Protein AF-A0A920BMA0-F1 (afdb_monomer_lite)

Structure (mmCIF, N/CA/C/O backbone):
data_AF-A0A920BMA0-F1
#
_entry.id   AF-A0A920BMA0-F1
#
loop_
_atom_site.group_PDB
_atom_site.id
_atom_site.type_symbol
_atom_site.label_atom_id
_atom_site.label_alt_id
_atom_site.label_comp_id
_atom_site.label_asym_id
_atom_site.label_entity_id
_atom_site.label_seq_id
_atom_site.pdbx_PDB_ins_code
_atom_site.Cartn_x
_atom_site.Cartn_y
_atom_site.Cartn_z
_atom_site.occupancy
_atom_site.B_iso_or_equiv
_atom_site.auth_seq_id
_atom_site.auth_comp_id
_atom_site.auth_asym_id
_atom_site.auth_atom_id
_atom_site.pdbx_PDB_model_num
ATOM 1 N N . MET A 1 1 ? -21.284 -5.369 -3.364 1.00 68.12 1 MET A N 1
ATOM 2 C CA . MET A 1 1 ? -20.323 -4.448 -2.705 1.00 68.12 1 MET A CA 1
ATOM 3 C C . MET A 1 1 ? -19.713 -5.109 -1.470 1.00 68.12 1 MET A C 1
ATOM 5 O O . MET A 1 1 ? -20.454 -5.507 -0.581 1.00 68.12 1 MET A O 1
ATOM 9 N N . ARG A 1 2 ? -18.383 -5.295 -1.413 1.00 89.94 2 ARG A N 1
ATOM 10 C CA . ARG A 1 2 ? -17.716 -5.953 -0.265 1.00 89.94 2 ARG A CA 1
ATOM 11 C C . ARG A 1 2 ? -17.374 -4.966 0.863 1.00 89.94 2 ARG A C 1
ATOM 13 O O . ARG A 1 2 ? -17.625 -5.301 2.010 1.00 89.94 2 ARG A O 1
ATOM 20 N N . ALA A 1 3 ? -16.935 -3.748 0.532 1.00 92.75 3 ALA A N 1
ATOM 21 C CA . ALA A 1 3 ? -16.551 -2.713 1.502 1.00 92.75 3 ALA A CA 1
ATOM 22 C C . ALA A 1 3 ? -17.618 -2.448 2.571 1.00 92.75 3 ALA A C 1
ATOM 24 O O . ALA A 1 3 ? -17.332 -2.556 3.754 1.00 92.75 3 ALA A O 1
ATOM 25 N N . ILE A 1 4 ? -18.860 -2.200 2.148 1.00 94.56 4 ILE A N 1
ATOM 26 C CA . ILE A 1 4 ? -19.984 -1.851 3.035 1.00 94.56 4 ILE A CA 1
ATOM 27 C C . ILE A 1 4 ? -20.238 -2.921 4.110 1.00 94.56 4 ILE A C 1
ATOM 29 O O . ILE A 1 4 ? -20.656 -2.598 5.213 1.00 94.56 4 ILE A O 1
ATOM 33 N N . ARG A 1 5 ? -19.941 -4.194 3.824 1.00 95.94 5 ARG A N 1
ATOM 34 C CA . ARG A 1 5 ? -20.103 -5.293 4.790 1.00 95.94 5 ARG A CA 1
ATOM 35 C C . ARG A 1 5 ? -18.895 -5.468 5.708 1.00 95.94 5 ARG A C 1
ATOM 37 O O . ARG A 1 5 ? -19.021 -6.056 6.771 1.00 95.94 5 ARG A O 1
ATOM 44 N N . THR A 1 6 ? -17.720 -5.020 5.275 1.00 95.38 6 THR A N 1
ATOM 45 C CA . THR A 1 6 ? -16.446 -5.292 5.951 1.00 95.38 6 THR A CA 1
ATOM 46 C C . THR A 1 6 ? -15.967 -4.108 6.789 1.00 95.38 6 THR A C 1
ATOM 48 O O . THR A 1 6 ? -15.367 -4.326 7.835 1.00 95.38 6 THR A O 1
ATOM 51 N N . ILE A 1 7 ? -16.266 -2.870 6.378 1.00 94.75 7 ILE A N 1
ATOM 52 C CA . ILE A 1 7 ? -15.896 -1.656 7.120 1.00 94.75 7 ILE A CA 1
ATOM 53 C C . ILE A 1 7 ? -16.434 -1.683 8.563 1.00 94.75 7 ILE A C 1
ATOM 55 O O . ILE A 1 7 ? -15.633 -1.470 9.469 1.00 94.75 7 ILE A O 1
ATOM 59 N N . PRO A 1 8 ? -17.716 -2.008 8.833 1.00 95.25 8 PRO A N 1
ATOM 60 C CA . PRO A 1 8 ? -18.210 -2.031 10.212 1.00 95.25 8 PRO A CA 1
ATOM 61 C C . PRO A 1 8 ? -17.438 -3.014 11.104 1.00 95.25 8 PRO A C 1
ATOM 63 O O . PRO A 1 8 ? -17.084 -2.682 12.231 1.00 95.25 8 PRO A O 1
ATOM 66 N N . VAL A 1 9 ? -17.110 -4.193 10.566 1.00 95.12 9 VAL A N 1
ATOM 67 C CA . VAL A 1 9 ? -16.384 -5.247 11.290 1.00 95.12 9 VAL A CA 1
ATOM 68 C C . VAL A 1 9 ? -14.945 -4.828 11.584 1.00 95.12 9 VAL A C 1
ATOM 70 O O . VAL A 1 9 ? -14.468 -5.015 12.700 1.00 95.12 9 VAL A O 1
ATOM 73 N N . ILE A 1 10 ? -14.241 -4.242 10.608 1.00 92.25 10 ILE A N 1
ATOM 74 C CA . ILE A 1 10 ? -12.837 -3.864 10.813 1.00 92.25 10 ILE A CA 1
ATOM 75 C C . ILE A 1 10 ? -12.696 -2.671 11.762 1.00 92.25 10 ILE A C 1
ATOM 77 O O . ILE A 1 10 ? -11.745 -2.627 12.533 1.00 92.25 10 ILE A O 1
ATOM 81 N N . LEU A 1 11 ? -13.651 -1.736 11.750 1.00 91.88 11 LEU A N 1
ATOM 82 C CA . LEU A 1 11 ? -13.668 -0.620 12.696 1.00 91.88 11 LEU A CA 1
ATOM 83 C C . LEU A 1 11 ? -13.957 -1.092 14.122 1.00 91.88 11 LEU A C 1
ATOM 85 O O . LEU A 1 11 ? -13.328 -0.604 15.057 1.00 91.88 11 LEU A O 1
ATOM 89 N N . GLN A 1 12 ? -14.849 -2.073 14.292 1.00 93.00 12 GLN A N 1
ATOM 90 C CA . GLN A 1 12 ? -15.066 -2.697 15.595 1.00 93.00 12 GLN A CA 1
ATOM 91 C C . GLN A 1 12 ? -13.788 -3.372 16.111 1.00 93.00 12 GLN A C 1
ATOM 93 O O . GLN A 1 12 ? -13.391 -3.120 17.245 1.00 93.00 12 GLN A O 1
ATOM 98 N N . LEU A 1 13 ? -13.111 -4.158 15.266 1.00 91.62 13 LEU A N 1
ATOM 99 C CA . LEU A 1 13 ? -11.835 -4.789 15.613 1.00 91.62 13 LEU A CA 1
ATOM 100 C C . LEU A 1 13 ? -10.790 -3.751 16.039 1.00 91.62 13 LEU A C 1
ATOM 102 O O . LEU A 1 13 ? -10.153 -3.905 17.074 1.00 91.62 13 LEU A O 1
ATOM 106 N N . VAL A 1 14 ? -10.623 -2.682 15.258 1.00 89.25 14 VAL A N 1
ATOM 107 C CA . VAL A 1 14 ? -9.659 -1.616 15.563 1.00 89.25 14 VAL A CA 1
ATOM 108 C C . VAL A 1 14 ? -9.978 -0.942 16.898 1.00 89.25 14 VAL A C 1
ATOM 110 O O . VAL A 1 14 ? -9.068 -0.723 17.692 1.00 89.25 14 VAL A O 1
ATOM 113 N N . LYS A 1 15 ? -11.257 -0.686 17.190 1.00 88.31 15 LYS A N 1
ATOM 114 C CA . LYS A 1 15 ? -11.689 -0.123 18.475 1.00 88.31 15 LYS A CA 1
ATOM 115 C C . LYS A 1 15 ? -11.369 -1.046 19.655 1.00 88.31 15 LYS A C 1
ATOM 117 O O . LYS A 1 15 ? -10.976 -0.573 20.717 1.00 88.31 15 LYS A O 1
ATOM 122 N N . GLU A 1 16 ? -11.532 -2.356 19.485 1.00 91.50 16 GLU A N 1
ATOM 123 C CA . GLU A 1 16 ? -11.144 -3.341 20.503 1.00 91.50 16 GLU A CA 1
ATOM 124 C C . GLU A 1 16 ? -9.620 -3.380 20.684 1.00 91.50 16 GLU A C 1
ATOM 126 O O . GLU A 1 16 ? -9.137 -3.407 21.816 1.00 91.50 16 GLU A O 1
ATOM 131 N N . MET A 1 17 ? -8.853 -3.292 19.593 1.00 89.94 17 MET A N 1
ATOM 132 C CA . MET A 1 17 ? -7.390 -3.219 19.647 1.00 89.94 17 MET A CA 1
ATOM 133 C C . MET A 1 17 ? -6.889 -1.971 20.386 1.00 89.94 17 MET A C 1
ATOM 135 O O . MET A 1 17 ? -5.932 -2.080 21.147 1.00 89.94 17 MET A O 1
ATOM 139 N N . GLU A 1 18 ? -7.543 -0.812 20.238 1.00 86.25 18 GLU A N 1
ATOM 140 C CA . 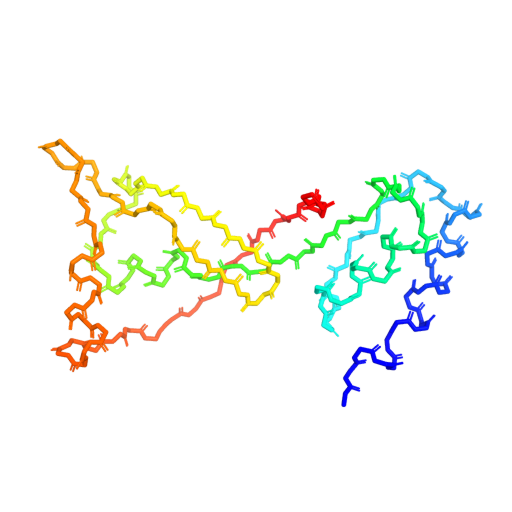GLU A 1 18 ? -7.165 0.411 20.971 1.00 86.25 18 GLU A CA 1
ATOM 141 C C . GLU A 1 18 ? -7.226 0.243 22.497 1.00 86.25 18 GLU A C 1
ATOM 143 O O . GLU A 1 18 ? -6.474 0.902 23.214 1.00 86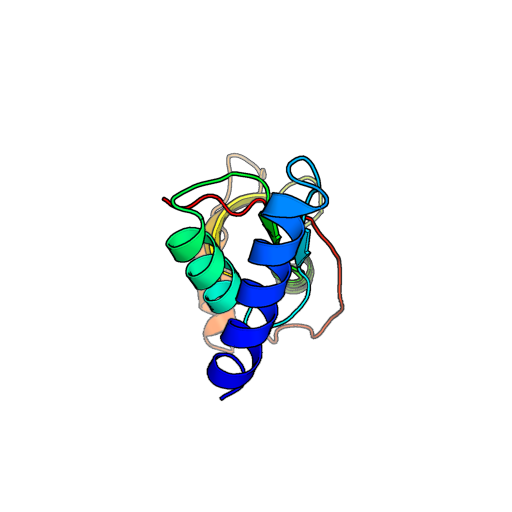.25 18 GLU A O 1
ATOM 148 N N . VAL A 1 19 ? -8.103 -0.633 22.998 1.00 89.56 19 VAL A N 1
ATOM 149 C CA . VAL A 1 19 ? -8.257 -0.902 24.436 1.00 89.56 19 VAL A CA 1
ATOM 150 C C . VAL A 1 19 ? -7.387 -2.075 24.881 1.00 89.56 19 VAL A C 1
ATOM 152 O O . VAL A 1 19 ? -6.749 -2.008 25.929 1.00 89.56 19 VAL A O 1
ATOM 155 N N . LEU A 1 20 ? -7.380 -3.164 24.111 1.00 93.25 20 LEU A N 1
ATOM 156 C CA . LEU A 1 20 ? -6.785 -4.435 24.527 1.00 93.25 20 LEU A CA 1
ATOM 157 C C . LEU A 1 20 ? -5.297 -4.546 24.188 1.00 93.25 20 LEU A C 1
ATOM 159 O O . LEU A 1 20 ? -4.558 -5.233 24.891 1.00 93.25 20 LEU A O 1
ATOM 163 N N . CYS A 1 21 ? -4.856 -3.916 23.101 1.00 89.62 21 CYS A N 1
ATOM 164 C CA . CYS A 1 21 ? -3.491 -4.030 22.597 1.00 89.62 21 CYS A CA 1
ATOM 165 C C . CYS A 1 21 ? -3.061 -2.773 21.810 1.00 89.62 21 CYS A C 1
ATOM 167 O O . CYS A 1 21 ? -2.772 -2.861 20.615 1.00 89.62 21 CYS A O 1
ATOM 169 N N . PRO A 1 22 ? -2.974 -1.600 22.468 1.00 85.19 22 PRO A N 1
ATOM 170 C CA . PRO A 1 22 ? -2.745 -0.312 21.801 1.00 85.19 22 PRO A CA 1
ATOM 171 C C . PRO A 1 22 ? -1.445 -0.237 20.980 1.00 85.19 22 PRO A C 1
ATOM 173 O O . PRO A 1 22 ? -1.372 0.527 20.017 1.00 85.19 22 PRO A O 1
ATOM 176 N N . ASP A 1 23 ? -0.445 -1.052 21.324 1.00 84.38 23 ASP A N 1
ATOM 177 C CA . ASP A 1 23 ? 0.860 -1.101 20.652 1.00 84.38 23 ASP A CA 1
ATOM 178 C C . ASP A 1 23 ? 0.963 -2.200 19.577 1.00 84.38 23 ASP A C 1
ATOM 180 O O . ASP A 1 23 ? 2.006 -2.362 18.937 1.00 84.38 23 ASP A O 1
ATOM 184 N N . ALA A 1 24 ? -0.098 -2.987 19.365 1.00 86.88 24 ALA A N 1
ATOM 185 C CA . ALA A 1 24 ? -0.092 -4.060 18.379 1.00 86.88 24 ALA A CA 1
ATOM 186 C C . ALA A 1 24 ? -0.230 -3.533 16.945 1.00 86.88 24 ALA A C 1
ATOM 188 O O . ALA A 1 24 ? -0.916 -2.550 16.660 1.00 86.88 24 ALA A O 1
AT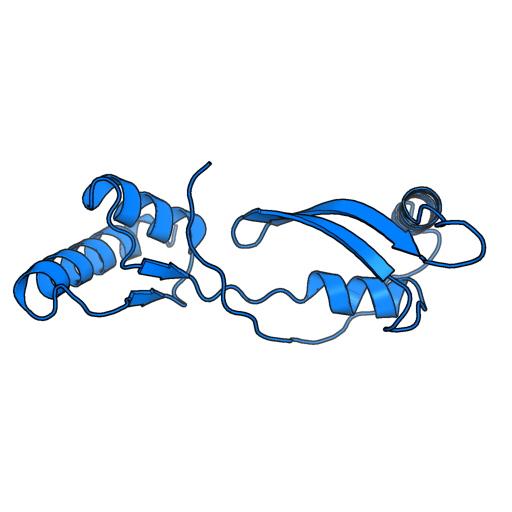OM 189 N N . LEU A 1 25 ? 0.390 -4.255 16.010 1.00 86.62 25 LEU A N 1
ATOM 190 C CA . LEU A 1 25 ? 0.275 -3.982 14.583 1.00 86.62 25 LEU A CA 1
ATOM 191 C C . LEU A 1 25 ? -0.891 -4.759 13.971 1.00 86.62 25 LEU A C 1
ATOM 193 O O . LEU A 1 25 ? -0.917 -5.989 14.016 1.00 86.62 25 LEU A O 1
ATOM 197 N N . LEU A 1 26 ? -1.815 -4.055 13.316 1.00 86.44 26 LEU A N 1
ATOM 198 C CA . LEU A 1 26 ? -2.832 -4.695 12.483 1.00 86.44 26 LEU A CA 1
ATOM 199 C C . LEU A 1 26 ? -2.261 -4.965 11.089 1.00 86.44 26 LEU A C 1
ATOM 201 O O . LEU A 1 26 ? -2.073 -4.040 10.301 1.00 86.44 26 LEU A O 1
ATOM 205 N N . LEU A 1 27 ? -2.030 -6.238 10.770 1.00 88.31 27 LEU A N 1
ATOM 206 C CA . LEU A 1 27 ? -1.632 -6.698 9.440 1.00 88.31 27 LEU A CA 1
ATOM 207 C C . LEU A 1 27 ? -2.866 -7.131 8.632 1.00 88.31 27 LEU A C 1
ATOM 209 O O . LEU A 1 27 ? -3.312 -8.275 8.720 1.00 88.31 27 LEU A O 1
ATOM 213 N N . ASN A 1 28 ? -3.440 -6.225 7.837 1.00 86.19 28 ASN A N 1
ATOM 214 C CA . ASN A 1 28 ? -4.666 -6.512 7.088 1.00 86.19 28 ASN A CA 1
ATOM 215 C C . ASN A 1 28 ? -4.388 -7.123 5.699 1.00 86.19 28 ASN A C 1
ATOM 217 O O . ASN A 1 28 ? -3.713 -6.513 4.868 1.00 86.19 28 ASN A O 1
ATOM 221 N N . TYR A 1 29 ? -4.996 -8.283 5.422 1.00 87.38 29 TYR A N 1
ATOM 222 C CA . TYR A 1 29 ? -5.039 -8.920 4.093 1.00 87.38 29 TYR A CA 1
ATOM 223 C C . TYR A 1 29 ? -6.437 -8.880 3.446 1.00 87.38 29 TYR A C 1
ATOM 225 O O . TYR A 1 29 ? -6.622 -9.248 2.283 1.00 87.38 29 TYR A O 1
ATOM 233 N N . VAL A 1 30 ? -7.457 -8.441 4.188 1.00 88.88 30 VAL A N 1
ATOM 234 C CA . VAL A 1 30 ? -8.842 -8.441 3.718 1.00 88.88 30 VAL A CA 1
ATOM 235 C C . VAL A 1 30 ? -9.043 -7.335 2.683 1.00 88.88 30 VAL A C 1
ATOM 237 O O . VAL A 1 30 ? -8.563 -6.212 2.831 1.00 88.88 30 VAL A O 1
ATOM 240 N N . ASN A 1 31 ? -9.791 -7.662 1.629 1.00 89.88 31 ASN A N 1
ATOM 241 C CA . ASN A 1 31 ? -10.177 -6.734 0.571 1.00 89.88 31 ASN A CA 1
ATOM 242 C C . ASN A 1 31 ? -11.635 -6.270 0.717 1.00 89.88 31 ASN A C 1
ATOM 244 O O . ASN A 1 31 ? -12.467 -7.057 1.177 1.00 89.88 31 ASN A O 1
ATOM 248 N N . PRO A 1 32 ? -11.993 -5.055 0.253 1.00 90.88 32 PRO A N 1
ATOM 249 C CA . PRO A 1 32 ? -11.188 -4.149 -0.578 1.00 90.88 32 PRO A CA 1
ATOM 250 C C . PRO A 1 32 ? -10.252 -3.252 0.242 1.00 90.88 32 PRO A C 1
ATOM 252 O O . PRO A 1 32 ? -10.691 -2.323 0.913 1.00 90.88 32 PRO A O 1
ATOM 255 N N . MET A 1 33 ? -8.952 -3.519 0.167 1.00 88.81 33 MET A N 1
ATOM 256 C CA . MET A 1 33 ? -7.985 -3.057 1.161 1.00 88.81 33 MET A CA 1
ATOM 257 C C . MET A 1 33 ? -7.789 -1.543 1.146 1.00 88.81 33 MET A C 1
ATOM 259 O O . MET A 1 33 ? -7.736 -0.955 2.217 1.00 88.81 33 MET A O 1
ATOM 263 N N . ALA A 1 34 ? -7.78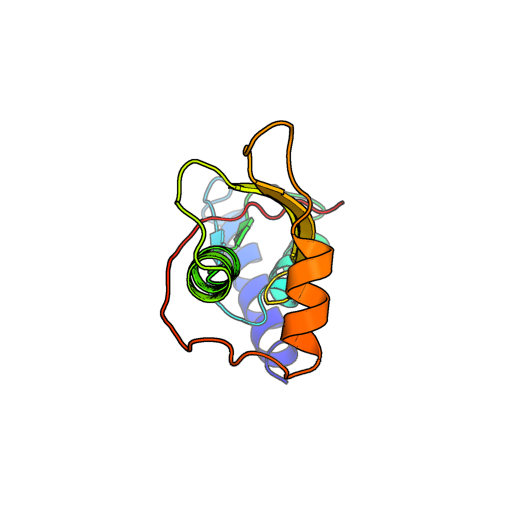8 -0.898 -0.029 1.00 87.38 34 ALA A N 1
ATOM 264 C CA . ALA A 1 34 ? -7.733 0.569 -0.110 1.00 87.38 34 ALA A CA 1
ATOM 265 C C . ALA A 1 34 ? -8.863 1.234 0.695 1.00 87.38 34 ALA A C 1
ATOM 267 O O . ALA A 1 34 ? -8.606 2.121 1.502 1.00 87.38 34 ALA A O 1
ATOM 268 N N . MET A 1 35 ? -10.105 0.770 0.520 1.00 91.00 35 MET A N 1
ATOM 269 C CA . MET A 1 35 ? -11.260 1.331 1.229 1.00 91.00 35 MET A CA 1
ATOM 270 C C . MET A 1 35 ? -11.219 1.019 2.728 1.00 91.00 35 MET A C 1
ATOM 272 O O . MET A 1 35 ? -11.590 1.865 3.532 1.00 91.00 35 MET A O 1
ATOM 276 N N . LEU A 1 36 ? -10.771 -0.183 3.111 1.00 90.44 36 LEU A N 1
ATOM 277 C CA . LEU A 1 36 ? -10.660 -0.564 4.522 1.00 90.44 36 LEU A CA 1
ATOM 278 C C . LEU A 1 36 ? -9.589 0.252 5.242 1.00 90.44 36 LEU A C 1
ATOM 280 O O . LEU A 1 36 ? -9.855 0.797 6.306 1.00 90.44 36 LEU A O 1
ATOM 284 N N . CYS A 1 37 ? -8.403 0.381 4.648 1.00 87.12 37 CYS A N 1
ATOM 285 C CA . CYS A 1 37 ? -7.334 1.201 5.199 1.00 87.12 37 CYS A CA 1
ATOM 286 C C . CYS A 1 37 ? -7.753 2.667 5.314 1.00 87.12 37 CYS A C 1
ATOM 288 O O . CYS A 1 37 ? -7.472 3.287 6.333 1.00 87.12 37 CYS A O 1
ATOM 290 N N . TRP A 1 38 ? -8.471 3.201 4.320 1.00 88.19 38 TRP A N 1
ATOM 291 C CA . TRP A 1 38 ? -8.988 4.565 4.390 1.00 88.19 38 TRP A CA 1
ATOM 292 C C . TRP A 1 38 ? -10.012 4.737 5.521 1.00 88.19 38 TRP A C 1
ATOM 294 O O . TRP A 1 38 ? -9.883 5.662 6.315 1.00 88.19 38 TRP A O 1
ATOM 304 N N . ALA A 1 39 ? -10.970 3.818 5.668 1.00 90.56 39 ALA A N 1
ATOM 305 C CA . ALA A 1 39 ? -11.947 3.879 6.757 1.00 90.56 39 ALA A CA 1
ATOM 306 C C . ALA A 1 39 ? -11.285 3.828 8.146 1.00 90.56 39 ALA A C 1
ATOM 308 O O . ALA A 1 39 ? -11.656 4.582 9.040 1.00 90.56 39 ALA A O 1
ATOM 309 N N . ILE A 1 40 ? -10.285 2.960 8.324 1.00 87.38 40 ILE A N 1
ATOM 310 C CA . ILE A 1 40 ? -9.525 2.857 9.578 1.00 87.38 40 ILE A CA 1
ATOM 311 C C . ILE A 1 40 ? -8.745 4.144 9.854 1.00 87.38 40 ILE A C 1
ATOM 313 O O . ILE A 1 40 ? -8.723 4.628 10.982 1.00 87.38 40 ILE A O 1
ATOM 317 N N . HIS A 1 41 ? -8.108 4.694 8.824 1.00 84.62 41 HIS A N 1
ATOM 318 C CA . HIS A 1 41 ? -7.327 5.922 8.913 1.00 84.62 41 HIS A CA 1
ATOM 319 C C . HIS A 1 41 ? -8.174 7.122 9.345 1.00 84.62 41 HIS A C 1
ATOM 321 O O . HIS A 1 41 ? -7.773 7.867 10.239 1.00 84.62 41 HIS A O 1
ATOM 327 N N . ASP A 1 42 ? -9.358 7.263 8.745 1.00 86.19 42 ASP A N 1
ATOM 328 C CA . ASP A 1 42 ? -10.338 8.294 9.092 1.00 86.19 42 ASP A CA 1
ATOM 329 C C . ASP A 1 42 ? -10.842 8.126 10.538 1.00 86.19 42 ASP A C 1
ATOM 331 O O . ASP A 1 42 ? -10.890 9.088 11.304 1.00 86.19 42 ASP A O 1
ATOM 335 N N . HIS A 1 43 ? -11.106 6.882 10.958 1.00 84.50 43 HIS A N 1
ATOM 336 C CA . HIS A 1 43 ? -11.539 6.568 12.322 1.00 84.50 43 HIS A CA 1
ATOM 337 C C . HIS A 1 43 ? -10.477 6.884 13.387 1.00 84.50 43 HIS A C 1
ATOM 339 O O . HIS A 1 43 ? -10.784 7.501 14.405 1.00 84.50 43 HIS A O 1
ATOM 345 N N . LEU A 1 44 ? -9.225 6.479 13.150 1.00 77.19 44 LEU A N 1
ATOM 346 C CA . LEU A 1 44 ? -8.124 6.592 14.113 1.00 77.19 44 LEU A CA 1
ATOM 347 C C . LEU A 1 44 ? -7.465 7.979 14.160 1.00 77.19 44 LEU A C 1
ATOM 349 O O . LEU A 1 44 ? -6.537 8.173 14.946 1.00 77.19 44 LEU A O 1
ATOM 353 N N . LYS A 1 45 ? -7.888 8.932 13.317 1.00 69.38 45 LYS A N 1
ATOM 354 C CA . LYS A 1 45 ? -7.269 10.266 13.196 1.00 69.38 45 LYS A CA 1
ATOM 355 C C . LYS A 1 45 ? -5.732 10.201 13.095 1.00 69.38 45 LYS A C 1
ATOM 357 O O . LYS A 1 45 ? -5.038 10.914 13.812 1.00 69.38 45 LYS A O 1
ATOM 362 N N . TYR A 1 46 ? -5.208 9.373 12.184 1.00 58.91 46 TYR A N 1
ATOM 363 C CA . TYR A 1 46 ? -3.766 9.211 11.907 1.00 58.91 46 TYR A CA 1
ATOM 364 C C . TYR A 1 46 ? -2.932 8.522 13.015 1.00 58.91 46 TYR A C 1
ATOM 366 O O . TYR A 1 46 ? -1.875 9.022 13.403 1.00 58.91 46 TYR A O 1
ATOM 374 N N . ARG A 1 47 ? -3.321 7.323 13.483 1.00 63.06 47 ARG A N 1
ATOM 375 C CA . ARG A 1 47 ? -2.397 6.443 14.237 1.00 63.06 47 ARG A CA 1
ATOM 376 C C . ARG A 1 47 ? -1.667 5.436 13.330 1.00 63.06 47 ARG A C 1
ATOM 378 O O . ARG A 1 47 ? -2.323 4.737 12.559 1.00 63.06 47 ARG A O 1
ATOM 385 N N . PRO A 1 48 ? -0.328 5.294 13.428 1.00 57.03 48 PRO A N 1
ATOM 386 C CA . PRO A 1 48 ? 0.481 4.484 12.506 1.00 57.03 48 PRO A CA 1
ATOM 387 C C . PRO A 1 48 ? 0.469 2.959 12.769 1.00 57.03 48 PRO A C 1
ATOM 389 O O . PRO A 1 48 ? 1.405 2.266 12.368 1.00 57.03 48 PRO A O 1
ATOM 392 N N . SER A 1 49 ? -0.564 2.412 13.414 1.00 64.31 49 SER A N 1
ATOM 393 C CA . SER A 1 49 ? -0.586 1.015 13.890 1.00 64.31 49 SER A CA 1
ATOM 394 C C . SER A 1 49 ? -1.114 -0.001 12.865 1.00 64.31 49 SER A C 1
ATOM 396 O O . SER A 1 49 ? -1.150 -1.199 13.143 1.00 64.31 49 SER A O 1
ATOM 398 N N . VAL A 1 50 ? -1.538 0.441 11.675 1.00 65.12 50 VAL A N 1
ATOM 399 C CA . VAL A 1 50 ? -2.186 -0.427 10.675 1.00 65.12 50 VAL A CA 1
ATOM 400 C C . VAL A 1 50 ? -1.365 -0.524 9.394 1.00 65.12 50 VAL A C 1
ATOM 402 O O . VAL A 1 50 ? -1.055 0.472 8.741 1.00 65.12 50 VAL A O 1
ATOM 405 N N . TYR A 1 51 ? -1.045 -1.758 9.010 1.00 68.69 51 TYR A N 1
ATOM 406 C CA . TYR A 1 51 ? -0.255 -2.095 7.833 1.00 68.69 51 TYR A CA 1
ATOM 407 C C . TYR A 1 51 ? -1.066 -2.985 6.895 1.00 68.69 51 TYR A C 1
ATOM 409 O O . TYR A 1 51 ? -1.730 -3.939 7.303 1.00 68.69 51 TYR A O 1
ATOM 417 N N . ALA A 1 52 ? -0.996 -2.673 5.606 1.00 68.62 52 ALA A N 1
ATOM 418 C CA . ALA A 1 52 ? -1.737 -3.372 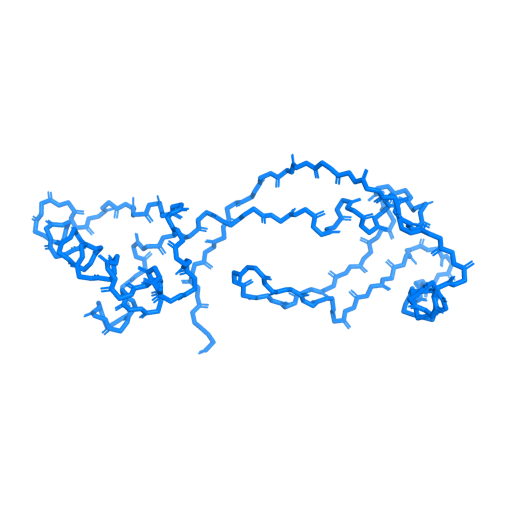4.573 1.00 68.62 52 ALA A CA 1
ATOM 419 C C . ALA A 1 52 ? -0.796 -4.341 3.845 1.00 68.62 52 ALA A C 1
ATOM 421 O O . ALA A 1 52 ? 0.230 -3.940 3.288 1.00 68.62 52 ALA A O 1
ATOM 422 N N . ILE A 1 53 ? -1.124 -5.631 3.828 1.00 67.50 53 ILE A N 1
ATOM 423 C CA . ILE A 1 53 ? -0.311 -6.618 3.112 1.00 67.50 53 ILE A CA 1
ATOM 424 C C . ILE A 1 53 ? -0.791 -6.669 1.662 1.00 67.50 53 ILE A C 1
ATOM 426 O O . ILE A 1 53 ? -1.762 -7.350 1.335 1.00 67.50 53 ILE A O 1
ATOM 430 N N . VAL A 1 54 ? -0.101 -5.939 0.782 1.00 62.09 54 VAL A N 1
ATOM 431 C CA . VAL A 1 54 ? -0.428 -5.866 -0.649 1.00 62.09 54 VAL A CA 1
ATOM 432 C C . VAL A 1 54 ? 0.495 -6.759 -1.464 1.00 62.09 54 VAL A C 1
ATOM 434 O O . VAL A 1 54 ? 1.713 -6.637 -1.439 1.00 62.09 54 VAL A O 1
ATOM 437 N N . PHE A 1 55 ? -0.107 -7.600 -2.291 1.00 58.06 55 PHE A N 1
ATOM 438 C CA . PHE A 1 55 ? 0.611 -8.457 -3.216 1.00 58.06 55 PHE A CA 1
ATOM 439 C C . PHE A 1 55 ? 0.828 -7.742 -4.559 1.00 58.06 55 PHE A C 1
ATOM 441 O O . PHE A 1 55 ? -0.146 -7.324 -5.187 1.00 58.06 55 PHE A O 1
ATOM 448 N N . SER A 1 56 ? 2.078 -7.595 -5.014 1.00 57.41 56 SER A N 1
ATOM 449 C CA . SER A 1 56 ? 2.400 -6.955 -6.300 1.00 57.41 56 SER A CA 1
ATOM 450 C C . SER A 1 56 ? 3.086 -7.934 -7.251 1.00 57.41 56 SER A C 1
ATOM 452 O O . SER A 1 56 ? 4.267 -8.230 -7.093 1.00 57.41 56 SER A O 1
ATOM 454 N N . THR A 1 57 ? 2.368 -8.395 -8.275 1.00 57.78 57 THR A N 1
ATOM 455 C CA . THR A 1 57 ? 2.936 -9.215 -9.365 1.00 57.78 57 THR A CA 1
ATOM 456 C C . THR A 1 57 ? 3.486 -8.377 -10.519 1.00 57.78 57 THR A C 1
ATOM 458 O O . THR A 1 57 ? 4.167 -8.904 -11.388 1.00 57.78 57 THR A O 1
ATOM 461 N N . GLN A 1 58 ? 3.199 -7.071 -10.545 1.00 60.56 58 GLN A N 1
ATOM 462 C CA . GLN A 1 58 ? 3.422 -6.223 -11.721 1.00 60.56 58 GLN A CA 1
ATOM 463 C C . GLN A 1 58 ? 4.887 -6.209 -12.166 1.00 60.56 58 GLN A C 1
ATOM 465 O O . GLN A 1 58 ? 5.152 -6.452 -13.332 1.00 60.56 58 GLN A O 1
ATOM 470 N N . LEU A 1 59 ? 5.841 -6.012 -11.254 1.00 63.06 59 LEU A N 1
ATOM 471 C CA . LEU A 1 59 ? 7.258 -5.929 -11.628 1.00 63.06 59 LEU A CA 1
ATOM 472 C C . LEU A 1 59 ? 7.791 -7.226 -12.254 1.00 63.06 59 LEU A C 1
ATOM 474 O O . LEU A 1 59 ? 8.533 -7.190 -13.229 1.00 63.06 59 LEU A O 1
ATOM 478 N N . HIS A 1 60 ? 7.395 -8.371 -11.700 1.00 63.06 60 HIS A N 1
ATOM 479 C CA . HIS A 1 60 ? 7.805 -9.673 -12.216 1.00 63.06 60 HIS A CA 1
ATOM 480 C C . HIS A 1 60 ? 7.207 -9.932 -13.605 1.00 63.06 60 HIS A C 1
ATOM 482 O O . HIS A 1 60 ? 7.917 -10.352 -14.517 1.00 63.06 60 HIS A O 1
ATOM 488 N N . ASN A 1 61 ? 5.924 -9.602 -13.784 1.00 62.97 61 ASN A N 1
ATOM 489 C CA . ASN A 1 61 ? 5.226 -9.769 -15.058 1.00 62.97 61 ASN A CA 1
ATOM 490 C C . ASN A 1 61 ? 5.861 -8.908 -16.150 1.00 62.97 61 ASN A C 1
ATOM 492 O O . ASN A 1 61 ? 6.187 -9.418 -17.214 1.00 62.97 61 ASN A O 1
ATOM 496 N N . PHE A 1 62 ? 6.140 -7.639 -15.845 1.00 63.56 62 PHE A N 1
ATOM 497 C CA . PHE A 1 62 ? 6.785 -6.717 -16.779 1.00 63.56 62 PHE A CA 1
ATOM 498 C C . PHE A 1 62 ? 8.146 -7.212 -17.261 1.00 63.56 62 PHE A C 1
ATOM 500 O O . PHE A 1 62 ? 8.477 -7.047 -18.427 1.00 63.56 62 PHE A O 1
ATOM 507 N N . ARG A 1 63 ? 8.933 -7.846 -16.392 1.00 66.44 63 ARG A N 1
ATOM 508 C CA . ARG A 1 63 ? 10.254 -8.357 -16.770 1.00 66.44 63 ARG A CA 1
ATOM 509 C C . ARG A 1 63 ? 10.162 -9.570 -17.681 1.00 66.44 63 ARG A C 1
ATOM 511 O O . ARG A 1 63 ? 10.887 -9.634 -18.666 1.00 66.44 63 ARG A O 1
ATOM 518 N N . SER A 1 64 ? 9.239 -10.490 -17.394 1.00 65.06 64 SER A N 1
ATOM 519 C CA . SER A 1 64 ? 8.972 -11.608 -18.304 1.00 65.06 64 SER A CA 1
ATOM 520 C C . SER A 1 64 ? 8.394 -11.137 -19.634 1.00 65.06 64 SER A C 1
ATOM 522 O O . SER A 1 64 ? 8.677 -11.756 -20.655 1.00 65.06 64 SER A O 1
ATOM 524 N N . ASP A 1 65 ? 7.565 -10.095 -19.621 1.00 65.19 65 ASP A N 1
ATOM 525 C CA . ASP A 1 65 ? 6.981 -9.546 -20.836 1.00 65.19 65 ASP A CA 1
ATOM 526 C C . ASP A 1 65 ? 8.035 -8.820 -21.666 1.00 65.19 65 ASP A C 1
ATOM 528 O O . ASP A 1 65 ? 8.023 -8.963 -22.879 1.00 65.19 65 ASP A O 1
ATOM 532 N N . LEU A 1 66 ? 8.953 -8.078 -21.042 1.00 66.00 66 LEU A N 1
ATOM 533 C CA . LEU A 1 66 ? 9.962 -7.268 -21.730 1.00 66.00 66 LEU A CA 1
ATOM 534 C C . LEU A 1 66 ? 11.293 -7.994 -21.992 1.00 66.00 66 LEU A C 1
ATOM 536 O O . LEU A 1 66 ? 12.126 -7.435 -22.692 1.00 66.00 66 LEU A O 1
ATOM 540 N N . GLU A 1 67 ? 11.468 -9.220 -21.489 1.00 69.38 67 GLU A N 1
ATOM 541 C CA . GLU A 1 67 ? 12.694 -10.033 -21.619 1.00 69.38 67 GLU A CA 1
ATOM 542 C C . GLU A 1 67 ? 13.950 -9.371 -21.011 1.00 69.38 67 GLU A C 1
ATOM 544 O O . GLU A 1 67 ? 15.056 -9.508 -21.523 1.00 69.38 67 GLU A O 1
ATOM 549 N N . ILE A 1 68 ? 13.783 -8.667 -19.885 1.00 67.25 68 ILE A N 1
ATOM 550 C CA . ILE A 1 68 ? 14.846 -7.871 -19.245 1.00 67.25 68 ILE A CA 1
ATOM 551 C C . ILE A 1 68 ? 15.456 -8.612 -18.032 1.00 67.25 68 ILE A C 1
ATOM 553 O O . ILE A 1 68 ? 14.694 -9.086 -17.172 1.00 67.25 68 ILE A O 1
ATOM 557 N N . PRO A 1 69 ? 16.802 -8.677 -17.904 1.00 65.25 69 PRO A N 1
ATOM 558 C CA . PRO A 1 69 ? 17.495 -9.227 -16.733 1.00 65.25 69 PRO A CA 1
ATOM 559 C C . PRO A 1 69 ? 17.143 -8.532 -15.405 1.00 65.25 69 PRO A C 1
ATOM 561 O O . PRO A 1 69 ? 16.687 -7.395 -15.358 1.00 65.25 69 PRO A O 1
ATOM 564 N N . GLU A 1 70 ? 17.354 -9.220 -14.278 1.00 58.78 70 GLU A N 1
ATOM 565 C CA . GLU A 1 70 ? 17.022 -8.703 -12.935 1.00 58.78 70 GLU A CA 1
ATOM 566 C C . GLU A 1 70 ? 17.805 -7.480 -12.499 1.00 58.78 70 GLU A C 1
ATOM 568 O O . GLU A 1 70 ? 17.262 -6.622 -11.804 1.00 58.78 70 GLU A O 1
ATOM 573 N N . SER A 1 71 ? 19.069 -7.433 -12.888 1.00 61.91 71 SER A N 1
ATOM 574 C CA . SER A 1 71 ? 20.052 -6.492 -12.372 1.00 61.91 71 SER A CA 1
ATOM 575 C C . SER A 1 71 ? 19.929 -5.089 -12.950 1.00 61.91 71 SER A C 1
ATOM 577 O O . SER A 1 71 ? 20.493 -4.167 -12.369 1.00 61.91 71 SER A O 1
ATOM 579 N N . ASP A 1 72 ? 19.186 -4.919 -14.047 1.00 72.44 72 ASP A N 1
ATOM 580 C CA . ASP A 1 72 ? 19.364 -3.742 -14.897 1.00 72.44 72 ASP A CA 1
ATOM 581 C C . ASP A 1 72 ? 18.171 -2.781 -14.856 1.00 72.44 72 ASP A C 1
ATOM 583 O O . ASP A 1 72 ? 18.264 -1.696 -15.412 1.00 72.44 72 ASP A O 1
ATOM 587 N N . LEU A 1 73 ? 17.057 -3.129 -14.198 1.00 77.00 73 LEU A N 1
ATOM 588 C CA . LEU A 1 73 ? 15.831 -2.320 -14.218 1.00 77.00 73 LEU A CA 1
ATOM 589 C C . LEU A 1 73 ? 15.810 -1.242 -13.117 1.00 77.00 73 LEU A C 1
ATOM 591 O O . LEU A 1 73 ? 15.640 -1.555 -11.936 1.00 77.00 73 LEU A O 1
ATOM 595 N N . ASP A 1 74 ? 15.862 0.027 -13.516 1.00 82.88 74 ASP A N 1
ATOM 596 C CA . ASP A 1 74 ? 15.639 1.188 -12.652 1.00 82.88 74 ASP A CA 1
ATOM 597 C C . ASP A 1 74 ? 14.217 1.736 -12.847 1.00 82.88 74 ASP A C 1
ATOM 599 O O . ASP A 1 74 ? 13.801 2.082 -13.955 1.00 82.88 74 ASP A O 1
ATOM 603 N N . TYR A 1 75 ? 13.424 1.801 -11.775 1.00 81.81 75 TYR A N 1
ATOM 604 C CA . TYR A 1 75 ? 12.026 2.213 -11.872 1.00 81.81 75 TYR A CA 1
ATOM 605 C C . TYR A 1 75 ? 11.533 2.982 -10.648 1.00 81.81 75 TYR A C 1
ATOM 607 O O . TYR A 1 75 ? 11.910 2.736 -9.503 1.00 81.81 75 TYR A O 1
ATOM 615 N N . VAL A 1 76 ? 10.571 3.866 -10.900 1.00 85.56 76 VAL A N 1
ATOM 616 C CA . VAL A 1 76 ? 9.775 4.550 -9.876 1.00 85.56 76 VAL A CA 1
ATOM 617 C C . VAL A 1 76 ? 8.325 4.174 -10.113 1.00 85.56 76 VAL A C 1
ATOM 619 O O . VAL A 1 76 ? 7.851 4.231 -11.244 1.00 85.56 76 VAL A O 1
ATOM 622 N N . ALA A 1 77 ? 7.605 3.795 -9.058 1.00 83.56 77 ALA A N 1
ATOM 623 C CA . ALA A 1 77 ? 6.192 3.450 -9.151 1.00 83.56 77 ALA A CA 1
ATOM 624 C C . ALA A 1 77 ? 5.368 4.153 -8.070 1.00 83.56 77 ALA A C 1
ATOM 626 O O . ALA A 1 77 ? 5.740 4.153 -6.897 1.00 83.56 77 ALA A O 1
ATOM 627 N N . ALA A 1 78 ? 4.210 4.677 -8.467 1.00 83.81 78 ALA A N 1
ATOM 628 C CA . ALA A 1 78 ? 3.164 5.144 -7.566 1.00 83.81 78 ALA A CA 1
ATOM 629 C C . ALA A 1 78 ? 1.999 4.151 -7.584 1.00 83.81 78 ALA A C 1
ATOM 631 O O . ALA A 1 78 ? 1.634 3.618 -8.635 1.00 83.81 78 ALA A O 1
ATOM 632 N N . ARG A 1 79 ? 1.421 3.853 -6.415 1.00 75.56 79 ARG A N 1
ATOM 633 C CA . ARG A 1 79 ? 0.409 2.797 -6.302 1.00 75.56 79 ARG A CA 1
ATOM 634 C C . ARG A 1 79 ? -0.614 3.034 -5.203 1.00 75.56 79 ARG A C 1
ATOM 636 O O . ARG A 1 79 ? -0.300 3.589 -4.156 1.00 75.56 79 ARG A O 1
ATOM 643 N N . ILE A 1 80 ? -1.792 2.469 -5.424 1.00 80.00 80 ILE A N 1
ATOM 644 C CA . ILE A 1 80 ? -2.780 2.108 -4.409 1.00 80.00 80 ILE A CA 1
ATOM 645 C C . ILE A 1 80 ? -3.034 0.592 -4.486 1.00 80.00 80 ILE A C 1
ATOM 647 O O . ILE A 1 80 ? -2.520 -0.112 -5.359 1.00 80.00 80 ILE A O 1
ATOM 651 N N . ASN A 1 81 ? -3.815 0.038 -3.559 1.00 79.75 81 ASN A N 1
ATOM 652 C CA . ASN A 1 81 ? -4.172 -1.380 -3.623 1.00 79.75 81 ASN A CA 1
ATOM 653 C C . ASN A 1 81 ? -4.890 -1.712 -4.955 1.00 79.75 81 ASN A C 1
ATOM 655 O O . ASN A 1 81 ? -5.826 -1.021 -5.343 1.00 79.75 81 ASN A O 1
ATOM 659 N N . HIS A 1 82 ? -4.432 -2.766 -5.644 1.00 78.88 82 HIS A N 1
ATOM 660 C CA . HIS A 1 82 ? -4.890 -3.209 -6.975 1.00 78.88 82 HIS A CA 1
ATOM 661 C C . HIS A 1 82 ? -4.704 -2.228 -8.150 1.00 78.88 82 HIS A C 1
ATOM 663 O O . HIS A 1 82 ? -5.116 -2.558 -9.260 1.00 78.88 82 HIS A O 1
ATOM 669 N N . MET A 1 83 ? -4.034 -1.088 -7.965 1.00 79.56 83 MET A N 1
ATOM 670 C CA . MET A 1 83 ? -3.766 -0.144 -9.052 1.00 79.56 83 MET A CA 1
ATOM 671 C C . MET A 1 83 ? -2.385 0.482 -8.876 1.00 79.56 83 MET A C 1
ATOM 673 O O . MET A 1 83 ? -2.145 1.221 -7.924 1.00 79.56 83 MET A O 1
ATOM 677 N N . SER A 1 84 ? -1.485 0.205 -9.812 1.00 80.06 84 SER A N 1
ATOM 678 C CA . SER A 1 84 ? -0.116 0.713 -9.778 1.00 80.06 84 SER A CA 1
ATOM 679 C C . SER A 1 84 ? 0.261 1.265 -11.136 1.00 80.06 84 SER A C 1
ATOM 681 O O . SER A 1 84 ? -0.087 0.684 -12.163 1.00 80.06 84 SER A O 1
ATOM 683 N N . PHE A 1 85 ? 1.043 2.333 -11.114 1.00 81.75 85 PHE A N 1
ATOM 684 C CA . PHE A 1 85 ? 1.629 2.937 -12.291 1.00 81.75 85 PHE A CA 1
ATOM 685 C C . PHE A 1 85 ? 3.130 3.017 -12.084 1.00 81.75 85 PHE A C 1
ATOM 687 O O . PHE A 1 85 ? 3.602 3.511 -11.057 1.00 81.75 85 PHE A O 1
ATOM 694 N N . PHE A 1 86 ? 3.880 2.545 -13.071 1.00 84.44 86 PHE A N 1
ATOM 695 C CA . PHE A 1 86 ? 5.247 3.008 -13.221 1.00 84.44 86 PHE A CA 1
ATOM 696 C C . PHE A 1 86 ? 5.177 4.492 -13.617 1.00 84.44 86 PHE A C 1
ATOM 698 O O . PHE A 1 86 ? 4.251 4.917 -14.312 1.00 84.44 86 PHE A O 1
ATOM 705 N N . LEU A 1 87 ? 6.087 5.287 -13.076 1.00 87.06 87 LEU A N 1
ATOM 706 C CA . LEU A 1 87 ? 6.307 6.694 -13.414 1.00 87.06 87 LEU A CA 1
ATOM 707 C C . LEU A 1 87 ? 7.645 6.856 -14.139 1.00 87.06 87 LEU A C 1
ATOM 709 O O . LEU A 1 87 ? 7.796 7.738 -14.975 1.00 87.06 87 LEU A O 1
ATOM 713 N N . LYS A 1 88 ? 8.590 5.973 -13.812 1.00 87.25 88 LYS A N 1
ATOM 714 C CA . LYS A 1 88 ? 9.892 5.803 -14.446 1.00 87.25 88 LYS A CA 1
ATOM 715 C C . LYS A 1 88 ? 10.106 4.309 -14.663 1.00 87.25 88 LYS A C 1
ATOM 717 O O . LYS A 1 88 ? 9.802 3.536 -13.751 1.00 87.25 88 LYS A O 1
ATOM 722 N N . LEU A 1 89 ? 10.590 3.918 -15.837 1.00 85.12 89 LEU A N 1
ATOM 723 C CA . LEU A 1 89 ? 10.876 2.527 -16.179 1.00 85.12 89 LEU A CA 1
ATOM 724 C C . LEU A 1 89 ? 12.026 2.483 -17.194 1.00 85.12 89 LEU A C 1
ATOM 726 O O . LEU A 1 89 ? 11.809 2.694 -18.384 1.00 85.12 89 LEU A O 1
ATOM 730 N N . GLU A 1 90 ? 13.237 2.231 -16.711 1.00 86.62 90 GLU A N 1
ATOM 731 C CA . GLU A 1 90 ? 14.481 2.299 -17.481 1.00 86.62 90 GLU A CA 1
ATOM 732 C C . GLU A 1 90 ? 15.331 1.041 -17.281 1.00 86.62 90 GLU A C 1
ATOM 734 O O . GLU A 1 90 ? 15.230 0.380 -16.247 1.00 86.62 90 GLU A O 1
ATOM 739 N N . VAL A 1 91 ? 16.197 0.733 -18.249 1.00 84.25 91 VAL A N 1
ATOM 740 C CA . VAL A 1 91 ? 17.294 -0.232 -18.069 1.00 84.25 91 VAL A CA 1
ATOM 741 C C . VAL A 1 91 ? 18.650 0.441 -18.108 1.00 84.25 91 VAL A C 1
ATOM 743 O O . VAL A 1 91 ? 18.899 1.272 -18.979 1.00 84.25 91 VAL A O 1
ATOM 746 N N . ALA A 1 92 ? 19.542 0.036 -17.210 1.00 75.94 92 ALA A N 1
ATOM 747 C CA . ALA A 1 92 ? 20.923 0.490 -17.116 1.00 75.94 92 ALA A CA 1
ATOM 748 C C . ALA A 1 92 ? 21.814 -0.103 -18.231 1.00 75.94 92 ALA A C 1
ATOM 750 O O . ALA A 1 92 ? 22.876 -0.659 -17.974 1.00 75.94 92 ALA A O 1
ATOM 751 N N . GLU A 1 93 ? 21.404 0.031 -19.491 1.00 68.25 93 GLU A N 1
ATOM 752 C CA . GLU A 1 93 ? 22.248 -0.224 -20.658 1.00 68.25 93 GLU A CA 1
ATOM 753 C C . GLU A 1 93 ? 22.719 1.119 -21.227 1.00 68.25 93 GLU A C 1
ATOM 755 O O . GLU A 1 93 ? 21.900 1.976 -21.540 1.00 68.25 93 GLU A O 1
ATOM 760 N N . GLN A 1 94 ? 24.038 1.330 -21.323 1.00 61.97 94 GLN A N 1
ATOM 761 C CA . GLN A 1 94 ? 24.672 2.440 -22.065 1.00 61.97 94 GLN A CA 1
ATOM 762 C C . GLN A 1 94 ? 24.003 3.830 -21.912 1.00 61.97 94 GLN A C 1
ATOM 764 O O . GLN A 1 94 ? 23.907 4.582 -22.879 1.00 61.97 94 GLN A O 1
ATOM 769 N N . GLY A 1 95 ? 23.573 4.196 -20.698 1.00 69.06 95 GLY A N 1
ATOM 770 C CA . GLY A 1 95 ? 23.031 5.533 -20.409 1.00 69.06 95 GLY A CA 1
ATOM 771 C C . GLY A 1 95 ? 21.547 5.613 -20.038 1.00 69.06 95 GLY A C 1
ATOM 772 O O . GLY A 1 95 ? 20.974 6.684 -20.201 1.00 69.06 95 GLY A O 1
ATOM 773 N N . ASN A 1 96 ? 20.966 4.540 -19.489 1.00 82.44 96 ASN A N 1
ATOM 774 C CA . ASN A 1 96 ? 19.569 4.446 -19.043 1.00 82.44 96 ASN A CA 1
ATOM 775 C C . ASN A 1 96 ? 18.558 4.585 -20.192 1.00 82.44 96 ASN A C 1
ATOM 777 O O . ASN A 1 96 ? 18.197 5.684 -20.611 1.00 82.44 96 ASN A O 1
ATOM 781 N N . ILE A 1 97 ? 18.068 3.453 -20.695 1.00 85.94 97 ILE A N 1
ATOM 782 C CA . ILE A 1 97 ? 17.121 3.413 -21.815 1.00 85.94 97 ILE A CA 1
ATOM 783 C C . ILE A 1 97 ? 15.688 3.378 -21.278 1.00 85.94 97 ILE A C 1
ATOM 785 O O . ILE A 1 97 ? 15.324 2.442 -20.566 1.00 85.94 97 ILE A O 1
ATOM 789 N N . ASP A 1 98 ? 14.865 4.359 -21.661 1.00 87.88 98 ASP A N 1
ATOM 790 C CA . ASP A 1 98 ? 13.426 4.392 -21.359 1.00 87.88 98 ASP A CA 1
ATOM 791 C C . ASP A 1 98 ? 12.675 3.265 -22.090 1.00 87.88 98 ASP A C 1
ATOM 793 O O . ASP A 1 98 ? 12.741 3.118 -23.315 1.00 87.88 98 ASP A O 1
AT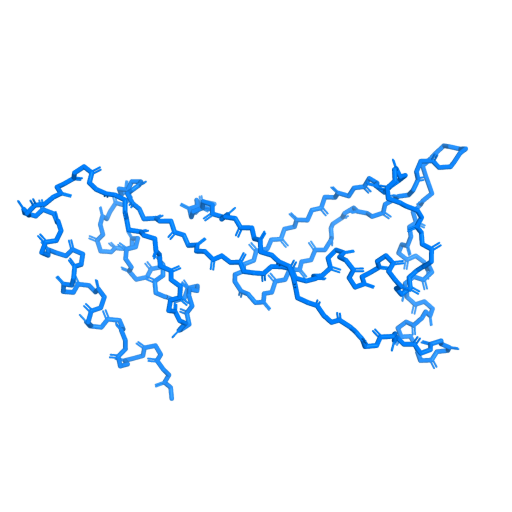OM 797 N N . LEU A 1 99 ? 11.925 2.472 -21.326 1.00 84.06 99 LEU A N 1
ATOM 798 C CA . LEU A 1 99 ? 11.177 1.314 -21.806 1.00 84.06 99 LEU A CA 1
ATOM 799 C C . LEU A 1 99 ? 9.731 1.632 -22.207 1.00 84.06 99 LEU A C 1
ATOM 801 O O . LEU A 1 99 ? 9.072 0.790 -22.826 1.00 84.06 99 LEU A O 1
ATOM 805 N N . TYR A 1 100 ? 9.206 2.822 -21.899 1.00 85.38 100 TYR A N 1
ATOM 806 C CA . TYR A 1 100 ? 7.840 3.196 -22.278 1.00 85.38 100 TYR A CA 1
ATOM 807 C C . TYR A 1 100 ? 7.558 3.125 -23.780 1.00 85.38 100 TYR A C 1
ATOM 809 O O . TYR A 1 100 ? 6.464 2.668 -24.128 1.00 85.38 100 TYR A O 1
ATOM 817 N N . PRO A 1 101 ? 8.466 3.537 -24.687 1.00 85.38 101 PRO A N 1
ATOM 818 C CA . PRO A 1 101 ? 8.245 3.386 -26.122 1.00 85.38 101 PRO A CA 1
ATOM 819 C C . PRO A 1 101 ? 7.980 1.928 -26.515 1.00 85.38 101 PRO A C 1
ATOM 821 O O . PRO A 1 101 ? 6.974 1.638 -27.164 1.00 85.38 101 PRO A O 1
ATOM 824 N N . GLN A 1 102 ? 8.805 0.993 -26.031 1.00 76.75 102 GLN A N 1
ATOM 825 C CA . GLN A 1 102 ? 8.630 -0.438 -26.298 1.00 76.75 102 GLN A CA 1
ATOM 826 C C . GLN A 1 102 ? 7.319 -0.963 -25.706 1.00 76.75 102 GLN A C 1
ATOM 828 O O . GLN A 1 102 ? 6.578 -1.690 -26.367 1.00 76.75 102 GLN A O 1
ATOM 833 N N . LEU A 1 103 ? 6.997 -0.563 -24.473 1.00 76.88 103 LEU A N 1
ATOM 834 C CA . LEU A 1 103 ? 5.755 -0.954 -23.815 1.00 76.88 103 LEU A CA 1
ATOM 835 C C . LEU A 1 103 ? 4.518 -0.470 -24.586 1.00 76.88 103 LEU A C 1
ATOM 837 O O . LEU A 1 103 ? 3.539 -1.207 -24.694 1.00 76.88 103 LEU A O 1
ATOM 841 N N . ARG A 1 104 ? 4.553 0.749 -25.139 1.00 81.75 104 ARG A N 1
ATOM 842 C CA . ARG A 1 104 ? 3.453 1.312 -25.936 1.00 81.75 104 ARG A CA 1
ATOM 843 C C . ARG A 1 104 ? 3.254 0.552 -27.241 1.00 81.75 104 ARG A C 1
ATOM 845 O O . ARG A 1 104 ? 2.106 0.282 -27.583 1.00 81.75 104 ARG A O 1
ATOM 852 N N . GLU A 1 105 ? 4.324 0.172 -27.937 1.00 76.19 105 GLU A N 1
ATOM 853 C CA . GLU A 1 105 ? 4.203 -0.663 -29.141 1.00 76.19 105 GLU A CA 1
ATOM 854 C C . GLU A 1 105 ? 3.620 -2.044 -28.815 1.00 76.19 105 GLU A C 1
ATOM 856 O O . GLU A 1 105 ? 2.693 -2.504 -29.484 1.00 76.19 105 GLU A O 1
ATOM 861 N N . ARG A 1 106 ? 4.058 -2.665 -27.712 1.00 72.56 106 ARG A N 1
ATOM 862 C CA . ARG A 1 106 ? 3.491 -3.939 -27.239 1.00 72.56 106 ARG A CA 1
ATOM 863 C C . ARG A 1 106 ? 2.009 -3.806 -26.868 1.00 72.56 106 ARG A C 1
ATOM 865 O O . ARG A 1 106 ? 1.198 -4.642 -27.262 1.00 72.56 106 ARG A O 1
ATOM 872 N N . ALA A 1 107 ? 1.627 -2.728 -26.179 1.00 74.25 107 ALA A N 1
ATOM 873 C CA . ALA A 1 107 ? 0.245 -2.465 -25.767 1.00 74.25 107 ALA A CA 1
ATOM 874 C C . ALA A 1 107 ? -0.727 -2.264 -26.945 1.00 74.25 107 ALA A C 1
ATOM 876 O O . ALA A 1 107 ? -1.919 -2.525 -26.793 1.00 74.25 107 ALA A O 1
ATOM 877 N N . LYS A 1 108 ? -0.238 -1.870 -28.130 1.00 80.06 108 LYS A N 1
ATOM 878 C CA . LYS A 1 108 ? -1.035 -1.820 -29.373 1.00 80.06 108 LYS A CA 1
ATOM 879 C C . LYS A 1 108 ? -1.394 -3.212 -29.921 1.00 80.06 108 LYS A C 1
ATOM 881 O O . LYS A 1 108 ? -2.044 -3.301 -30.958 1.00 80.06 108 LYS A O 1
ATOM 886 N N . GLY A 1 109 ? -0.989 -4.292 -29.248 1.00 64.62 109 GLY A N 1
ATOM 887 C CA . GLY A 1 109 ? -1.321 -5.669 -29.618 1.00 64.62 109 GLY A CA 1
ATOM 888 C C . GLY A 1 109 ? -0.362 -6.294 -30.631 1.00 64.62 109 GLY A C 1
ATOM 889 O O . GLY A 1 109 ? -0.668 -7.346 -31.182 1.00 64.62 109 GLY A O 1
ATOM 890 N N . GLN A 1 110 ? 0.794 -5.672 -30.878 1.00 53.16 110 GLN A N 1
ATOM 891 C CA . GLN A 1 110 ? 1.779 -6.176 -31.840 1.00 53.16 110 GLN A CA 1
ATOM 892 C C . GLN A 1 110 ? 2.647 -7.313 -31.269 1.00 53.16 110 GLN A C 1
ATOM 894 O O . GLN A 1 110 ? 3.274 -8.040 -32.033 1.00 53.16 110 GLN A O 1
ATOM 899 N N . ILE A 1 111 ? 2.665 -7.506 -29.940 1.00 49.69 111 ILE A N 1
ATOM 900 C CA . ILE A 1 111 ? 3.413 -8.568 -29.243 1.00 49.69 111 ILE A CA 1
ATOM 901 C C . ILE A 1 111 ? 2.561 -9.085 -28.058 1.00 49.69 111 ILE A C 1
ATOM 903 O O . ILE A 1 111 ? 2.069 -8.267 -27.277 1.00 49.69 111 ILE A O 1
ATOM 907 N N . PRO A 1 112 ? 2.358 -10.408 -27.888 1.00 49.31 112 PRO A N 1
ATOM 908 C CA . PRO A 1 112 ? 1.534 -10.961 -26.808 1.00 49.31 112 PRO A CA 1
ATOM 909 C C . PRO A 1 112 ? 2.225 -10.888 -25.434 1.00 49.31 112 PRO A C 1
ATOM 911 O O . PRO A 1 112 ? 3.394 -11.241 -25.305 1.00 49.31 112 PRO A O 1
ATOM 914 N N . LEU A 1 113 ? 1.481 -10.498 -24.390 1.00 53.62 113 LEU A N 1
ATOM 915 C CA . LEU A 1 113 ? 1.944 -10.544 -22.993 1.00 53.62 113 LEU A CA 1
ATOM 916 C C . LEU A 1 113 ? 1.871 -11.986 -22.457 1.00 53.62 113 LEU A C 1
ATOM 918 O O . LEU A 1 113 ? 0.842 -12.660 -22.605 1.00 53.62 113 LEU A O 1
ATOM 922 N N . ARG A 1 114 ? 2.946 -12.479 -21.830 1.00 49.22 114 ARG A N 1
ATOM 923 C CA . ARG A 1 114 ? 2.980 -13.809 -21.207 1.00 49.22 114 ARG A CA 1
ATOM 924 C C . ARG A 1 114 ? 2.185 -13.782 -19.900 1.00 49.22 114 ARG A C 1
ATOM 926 O O . ARG A 1 114 ? 2.307 -12.896 -19.062 1.00 49.22 114 ARG A O 1
ATOM 933 N N . LYS A 1 115 ? 1.349 -14.800 -19.687 1.00 45.25 115 LYS A N 1
ATOM 934 C CA . LYS A 1 115 ? 0.629 -14.988 -18.417 1.00 45.25 115 LYS A CA 1
ATOM 935 C C . LYS A 1 115 ? 1.562 -15.625 -17.384 1.00 45.25 115 LYS A C 1
ATOM 937 O O . LYS A 1 115 ? 1.890 -16.794 -17.562 1.00 45.25 115 LYS A O 1
ATOM 942 N N . SER A 1 116 ? 1.869 -14.972 -16.257 1.00 46.94 116 SER A N 1
ATOM 943 C CA . SER A 1 116 ? 2.383 -15.724 -15.092 1.00 46.94 116 SER A CA 1
ATOM 944 C C . SER A 1 116 ? 2.331 -15.043 -13.715 1.00 46.94 116 SER A C 1
ATOM 946 O O . SER A 1 116 ? 2.649 -13.876 -13.579 1.00 46.94 116 SER A O 1
ATOM 948 N N . PHE A 1 117 ? 1.925 -15.864 -12.729 1.00 38.16 117 PHE A N 1
ATOM 949 C CA . PHE A 1 117 ? 2.385 -16.125 -11.341 1.00 38.16 117 PHE A CA 1
ATOM 950 C C . PHE A 1 117 ? 2.752 -15.022 -10.307 1.00 38.16 117 PHE A C 1
ATOM 952 O O . PHE A 1 117 ? 2.901 -13.844 -10.591 1.00 38.16 117 PHE A O 1
ATOM 959 N N . LYS A 1 118 ? 2.744 -15.431 -9.021 1.00 36.12 118 LYS A N 1
ATOM 960 C CA . LYS A 1 118 ? 2.419 -14.621 -7.828 1.00 36.12 118 LYS A CA 1
ATOM 961 C C . LYS A 1 118 ? 3.612 -14.461 -6.836 1.00 36.12 118 LYS A C 1
ATOM 963 O O . LYS A 1 118 ? 4.055 -15.480 -6.325 1.00 36.12 118 LYS A O 1
ATOM 968 N N . TYR A 1 119 ? 4.033 -13.230 -6.456 1.00 40.44 119 TYR A N 1
ATOM 969 C CA . TYR A 1 119 ? 4.978 -12.929 -5.334 1.00 40.44 119 TYR A CA 1
ATOM 970 C C . TYR A 1 119 ? 4.543 -11.825 -4.311 1.00 40.44 119 TYR A C 1
ATOM 972 O O . TYR A 1 119 ? 3.857 -10.868 -4.676 1.00 40.44 119 TYR A O 1
ATOM 980 N N . CYS A 1 120 ? 4.950 -11.951 -3.026 1.00 33.97 120 CYS A N 1
ATOM 981 C CA . CYS A 1 120 ? 4.453 -11.193 -1.844 1.00 33.97 120 CYS A CA 1
ATOM 982 C C . CYS A 1 120 ? 5.378 -10.050 -1.353 1.00 33.97 120 CYS A C 1
ATOM 984 O O . CYS A 1 120 ? 6.589 -10.252 -1.286 1.00 33.97 120 CYS A O 1
ATOM 986 N N . ARG A 1 121 ? 4.833 -8.890 -0.920 1.00 46.50 121 ARG A N 1
ATOM 987 C CA . ARG A 1 121 ? 5.583 -7.806 -0.233 1.00 46.50 121 ARG A CA 1
ATOM 988 C C . ARG A 1 121 ? 4.710 -7.060 0.802 1.00 46.50 121 ARG A C 1
ATOM 990 O O . ARG A 1 121 ? 3.502 -6.964 0.641 1.00 46.50 121 ARG A O 1
ATOM 997 N N . LEU A 1 122 ? 5.303 -6.524 1.872 1.00 38.78 122 LEU A N 1
ATOM 998 C CA . LEU A 1 122 ? 4.615 -5.680 2.870 1.00 38.78 122 LEU A CA 1
ATOM 999 C C . LEU A 1 122 ? 4.569 -4.214 2.406 1.00 38.78 122 LEU A C 1
ATOM 1001 O O . LEU A 1 122 ? 5.569 -3.704 1.897 1.00 38.78 122 LEU A O 1
ATOM 1005 N N . VAL A 1 123 ? 3.437 -3.521 2.590 1.00 51.72 123 VAL A N 1
ATOM 1006 C CA . VAL A 1 123 ? 3.292 -2.094 2.249 1.00 51.72 123 VAL A CA 1
ATOM 1007 C C . VAL A 1 123 ? 2.781 -1.313 3.461 1.00 51.72 123 VAL A C 1
ATOM 1009 O O . VAL A 1 123 ? 1.760 -1.643 4.060 1.00 51.72 123 VAL A O 1
ATOM 1012 N N . ARG A 1 124 ? 3.503 -0.251 3.831 1.00 41.91 124 ARG A N 1
ATOM 1013 C CA . ARG A 1 124 ? 3.066 0.677 4.878 1.00 41.91 124 ARG A CA 1
ATOM 1014 C C . ARG A 1 124 ? 1.944 1.559 4.337 1.00 41.91 124 ARG A C 1
ATOM 1016 O O . ARG A 1 124 ? 2.062 2.092 3.235 1.00 41.91 124 ARG A O 1
ATOM 1023 N N . CYS A 1 125 ? 0.867 1.698 5.103 1.00 39.00 125 CYS A N 1
ATOM 1024 C CA . CYS A 1 125 ? -0.200 2.631 4.776 1.00 39.00 125 CYS A CA 1
ATOM 1025 C C . CYS A 1 125 ? 0.230 4.029 5.234 1.00 39.00 125 CYS A C 1
ATOM 1027 O O . CYS A 1 125 ? 0.138 4.355 6.413 1.00 39.00 125 CYS A O 1
ATOM 1029 N N . SER A 1 126 ? 0.755 4.827 4.311 1.00 34.75 126 SER A N 1
ATOM 1030 C CA . SER A 1 126 ? 0.998 6.257 4.510 1.00 34.75 126 SER A CA 1
ATOM 1031 C C . SER A 1 126 ? 0.082 7.000 3.542 1.00 34.75 126 SER A C 1
ATOM 1033 O O . SER A 1 126 ? 0.151 6.754 2.338 1.00 34.75 126 SER A O 1
ATOM 1035 N N . ALA A 1 127 ? -0.807 7.850 4.056 1.00 32.59 127 ALA A N 1
ATOM 1036 C CA . ALA A 1 127 ? -1.521 8.810 3.221 1.00 32.59 127 ALA A CA 1
ATOM 1037 C C . ALA A 1 127 ? -0.531 9.879 2.724 1.00 32.59 127 ALA A C 1
ATOM 1039 O O . ALA A 1 127 ? 0.413 10.215 3.444 1.00 32.59 127 ALA A O 1
ATOM 1040 N N . ILE A 1 128 ? -0.736 10.341 1.488 1.00 31.44 128 ILE A N 1
ATOM 1041 C CA . ILE A 1 128 ? -0.145 11.579 0.954 1.00 31.44 128 ILE A CA 1
ATOM 1042 C C . ILE A 1 128 ? -0.791 12.755 1.685 1.00 31.44 128 ILE A C 1
ATOM 1044 O O . ILE A 1 128 ? -2.020 12.662 1.918 1.00 31.44 128 ILE A O 1
#

Radius of gyration: 18.84 Å; chains: 1; bounding box: 45×28×56 Å

pLDDT: mean 73.97, std 16.85, range [31.44, 95.94]

Foldseek 3Di:
DVLVVCLVVLLVVVVVCVVPPVQAAAEDADPPQLSNLVSNCVSVVDDQRYWYWAWDCPVVQVCQQVVHDPPFWDWDKDDDHPDIDIPFTWGNDPPTHGCVVVVVVVVVVPGDRDDDDTDTDIGGDDDD

Sequence (128 aa):
MRAIRTIPVILQLVKEMEVLCPDALLLNYVNPMAMLCWAIHDHLKYRPSVYAIVFSTQLHNFRSDLEIPESDLDYVAARINHMSFFLKLEVAEQGNIDLYPQLRERAKGQIPLRKSFKYCRLVRCSAI

Secondary structure (DSSP, 8-state):
--HHHHHHHHHHHHHHHHHH-TT--EEE--SSHHHHHHHHHHHHTS-TTEEE--B--HHHHHHHHHT--TTSEEEEEEEETTEEEEEEEEE-SSS-EE-HHHHHHIIIIISPPPP----B--EE----